Protein AF-A0A7X7XSY4-F1 (afdb_monomer_lite)

Secondary structure (DSSP, 8-state):
----------------S-------TT--------HHHHHHH---HHHHHHHHHHHHHHHHHHHHT-

Foldseek 3Di:
DPDPPPPDDDDDDDDDPDPDDDDDPPDPDDDDDDLVGVLVVDDDPVVNVVSVVSVVVVVVVVVVVD

Sequence (66 aa):
NDEQFEKTVYYYLFIVDDVSVNIEKTFLGYGWFYFDEASKYITYKNDKKILKNAIKKLREAFKASL

Radius of gyration: 15.37 Å; chains: 1; bounding box: 38×25×43 Å

pLDDT: mean 78.13, std 13.37, range [38.31, 91.06]

Structure (mmCIF, N/CA/C/O backbone):
data_AF-A0A7X7XSY4-F1
#
_entry.id   AF-A0A7X7XSY4-F1
#
loop_
_atom_site.group_PDB
_atom_site.id
_atom_site.type_symbol
_atom_site.label_atom_id
_atom_site.label_alt_id
_atom_site.label_comp_id
_atom_site.label_asym_id
_atom_site.label_entity_id
_atom_site.label_seq_id
_atom_site.pdbx_PDB_ins_code
_atom_site.Cartn_x
_atom_site.Cartn_y
_atom_site.Cartn_z
_atom_site.occupancy
_atom_site.B_iso_or_equiv
_atom_site.auth_seq_id
_atom_site.auth_comp_id
_atom_site.auth_asym_id
_atom_site.auth_atom_id
_atom_site.pdbx_PDB_model_num
ATOM 1 N N . ASN A 1 1 ? -13.068 -14.217 29.366 1.00 44.03 1 ASN A N 1
ATOM 2 C CA . ASN A 1 1 ? -12.270 -14.961 28.374 1.00 44.03 1 ASN A CA 1
ATOM 3 C C . ASN A 1 1 ? -11.223 -14.026 27.821 1.00 44.03 1 ASN A C 1
ATOM 5 O O . ASN A 1 1 ? -11.499 -13.303 26.873 1.00 44.03 1 ASN A O 1
ATOM 9 N N . ASP A 1 2 ? -10.071 -13.993 28.488 1.00 46.53 2 ASP A N 1
ATOM 10 C CA . ASP A 1 2 ? -8.865 -13.254 28.104 1.00 46.53 2 ASP A CA 1
ATOM 11 C C . ASP A 1 2 ? -8.234 -13.848 26.833 1.00 46.53 2 ASP A C 1
ATOM 13 O O . ASP A 1 2 ? -7.113 -14.351 26.840 1.00 46.53 2 ASP A O 1
ATOM 17 N N . GLU A 1 3 ? -8.973 -13.840 25.726 1.00 38.31 3 GLU A N 1
ATOM 18 C CA . GLU A 1 3 ? -8.444 -14.263 24.433 1.00 38.31 3 GLU A CA 1
ATOM 19 C C . GLU A 1 3 ? -7.630 -13.117 23.827 1.00 38.31 3 GLU A C 1
ATOM 21 O O . GLU A 1 3 ? -8.137 -12.258 23.102 1.00 38.31 3 GLU A O 1
ATOM 26 N N . GLN A 1 4 ? -6.331 -13.100 24.131 1.00 50.03 4 GLN A N 1
ATOM 27 C CA . GLN A 1 4 ? -5.358 -12.378 23.321 1.00 50.03 4 GLN A CA 1
ATOM 28 C C . GLN A 1 4 ? -5.217 -13.098 21.976 1.00 50.03 4 GLN A C 1
ATOM 30 O O . GLN A 1 4 ? -4.446 -14.042 21.830 1.00 50.03 4 GLN A O 1
ATOM 35 N N . PHE A 1 5 ? -5.962 -12.648 20.969 1.00 51.22 5 PHE A N 1
ATOM 36 C CA . PHE A 1 5 ? -5.659 -13.004 19.588 1.00 51.22 5 PHE A CA 1
ATOM 37 C C . PHE A 1 5 ? -4.363 -12.294 19.177 1.00 51.22 5 PHE A C 1
ATOM 39 O O . PHE A 1 5 ? -4.392 -11.138 18.749 1.00 51.22 5 PHE A O 1
ATOM 46 N N . GLU A 1 6 ? -3.221 -12.982 19.262 1.00 48.19 6 GLU A N 1
ATOM 47 C CA . GLU A 1 6 ? -2.016 -12.602 18.514 1.00 48.19 6 GLU A CA 1
ATOM 48 C C . GLU A 1 6 ? -2.282 -12.812 17.018 1.00 48.19 6 GLU A C 1
ATOM 50 O O . GLU A 1 6 ? -1.882 -13.794 16.390 1.00 48.19 6 GLU A O 1
ATOM 55 N N . LYS A 1 7 ? -3.031 -11.885 16.419 1.00 58.78 7 LYS A N 1
ATOM 56 C CA . LYS A 1 7 ? -3.281 -11.887 14.984 1.00 58.78 7 LYS A CA 1
ATOM 57 C C . LYS A 1 7 ? -2.009 -11.401 14.296 1.00 58.78 7 LYS A C 1
ATOM 59 O O . LYS A 1 7 ? -1.809 -10.205 14.094 1.00 58.78 7 LYS A O 1
ATOM 64 N N . THR A 1 8 ? -1.123 -12.339 13.976 1.00 64.50 8 THR A N 1
ATOM 65 C CA . THR A 1 8 ? 0.062 -12.057 13.162 1.00 64.50 8 THR A CA 1
ATOM 66 C C . THR A 1 8 ? -0.400 -11.612 11.775 1.00 64.50 8 THR A C 1
ATOM 68 O O . THR A 1 8 ? -1.044 -12.370 11.053 1.00 64.50 8 THR A O 1
ATOM 71 N N . VAL A 1 9 ? -0.109 -10.360 11.413 1.00 67.81 9 VAL A N 1
ATOM 72 C CA . VAL A 1 9 ? -0.428 -9.800 10.093 1.00 67.81 9 VAL A CA 1
ATOM 73 C C . VAL A 1 9 ? 0.802 -9.918 9.200 1.00 67.81 9 VAL A C 1
ATOM 75 O O . VAL A 1 9 ? 1.844 -9.325 9.486 1.00 67.81 9 VAL A O 1
ATOM 78 N N . TYR A 1 10 ? 0.675 -10.673 8.111 1.00 77.12 10 TYR A N 1
ATOM 79 C CA . TYR A 1 10 ? 1.715 -10.810 7.094 1.00 77.12 10 TYR A CA 1
ATOM 80 C C . TYR A 1 10 ? 1.508 -9.790 5.976 1.00 77.12 10 TYR A C 1
ATOM 82 O O . TYR A 1 10 ? 0.386 -9.564 5.528 1.00 77.12 10 TYR A O 1
ATOM 90 N N . TYR A 1 11 ? 2.605 -9.189 5.521 1.00 80.12 11 TYR A N 1
ATOM 91 C CA . TYR A 1 11 ? 2.601 -8.177 4.471 1.00 80.12 11 TYR A CA 1
ATOM 92 C C . TYR A 1 11 ? 3.386 -8.677 3.270 1.00 80.12 11 TYR A C 1
ATOM 94 O O . TYR A 1 11 ? 4.523 -9.132 3.412 1.00 80.12 11 TYR A O 1
ATOM 102 N N . TYR A 1 12 ? 2.792 -8.530 2.093 1.00 81.06 12 TYR A N 1
ATOM 103 C CA . TYR A 1 12 ? 3.387 -8.920 0.824 1.00 81.06 12 TYR A CA 1
ATOM 104 C C . TYR A 1 12 ? 3.535 -7.698 -0.081 1.00 81.06 12 TYR A C 1
ATOM 106 O O . TYR A 1 12 ? 2.700 -6.794 -0.062 1.00 81.06 12 TYR A O 1
ATOM 114 N N . LEU A 1 13 ? 4.619 -7.670 -0.855 1.00 83.38 13 LEU A N 1
ATOM 115 C CA . LEU A 1 13 ? 4.900 -6.641 -1.849 1.00 83.38 13 LEU A CA 1
ATOM 116 C C . LEU A 1 13 ? 4.925 -7.305 -3.221 1.00 83.38 13 LEU A C 1
ATOM 118 O O . LEU A 1 13 ? 5.737 -8.200 -3.449 1.00 83.38 13 LEU A O 1
ATOM 122 N N . PHE A 1 14 ? 4.056 -6.847 -4.115 1.00 81.38 14 PHE A N 1
ATOM 123 C CA . PHE A 1 14 ? 3.950 -7.342 -5.482 1.00 81.38 14 PHE A CA 1
ATOM 124 C C . PHE A 1 14 ? 4.204 -6.200 -6.463 1.00 81.38 14 PHE A C 1
ATOM 126 O O . PHE A 1 14 ? 3.823 -5.058 -6.202 1.00 81.38 14 PHE A O 1
ATOM 133 N N . ILE A 1 15 ? 4.846 -6.521 -7.583 1.00 80.94 15 ILE A N 1
ATOM 134 C CA . ILE A 1 15 ? 4.921 -5.657 -8.761 1.00 80.94 15 ILE A CA 1
ATOM 135 C C . ILE A 1 15 ? 3.984 -6.298 -9.778 1.00 80.94 15 ILE A C 1
ATOM 137 O O . ILE A 1 15 ? 4.132 -7.482 -10.073 1.00 80.94 15 ILE A O 1
ATOM 141 N N . VAL A 1 16 ? 2.987 -5.546 -10.231 1.00 78.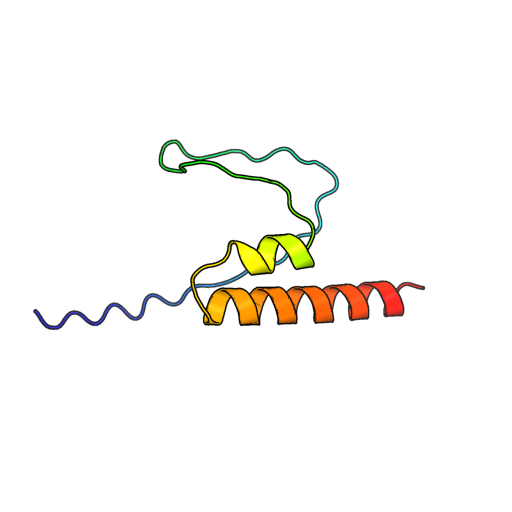38 16 VAL A N 1
ATOM 142 C CA . VAL A 1 16 ? 1.965 -6.023 -11.165 1.00 78.38 16 VAL A CA 1
ATOM 143 C C . VAL A 1 16 ? 1.984 -5.151 -12.414 1.00 78.38 16 VAL A C 1
ATOM 145 O O . VAL A 1 16 ? 2.087 -3.930 -12.305 1.00 78.38 16 VAL A O 1
ATOM 148 N N . ASP A 1 17 ? 1.892 -5.786 -13.582 1.00 75.50 17 ASP A N 1
ATOM 149 C CA . ASP A 1 17 ? 1.777 -5.092 -14.872 1.00 75.50 17 ASP A CA 1
ATOM 150 C C . ASP A 1 17 ? 0.319 -4.724 -15.193 1.00 75.50 17 ASP A C 1
ATOM 152 O O . ASP A 1 17 ? 0.061 -3.783 -15.941 1.00 75.50 17 ASP A O 1
ATOM 156 N N . ASP A 1 18 ? -0.637 -5.451 -14.602 1.00 74.50 18 ASP A N 1
ATOM 157 C CA . ASP A 1 18 ? -2.074 -5.210 -14.730 1.00 74.50 18 ASP A CA 1
ATOM 158 C C . ASP A 1 18 ? -2.667 -4.684 -13.411 1.00 74.50 18 ASP A C 1
ATOM 160 O O . ASP A 1 18 ? -2.287 -5.092 -12.311 1.00 74.50 18 ASP A O 1
ATOM 164 N N . VAL A 1 19 ? -3.614 -3.758 -13.540 1.00 68.88 19 VAL A N 1
ATOM 165 C CA . VAL A 1 19 ? -4.249 -2.981 -12.463 1.00 68.88 19 VAL A CA 1
ATOM 166 C C . VAL A 1 19 ? -5.537 -3.670 -11.974 1.00 68.88 19 VAL A C 1
ATOM 168 O O . VAL A 1 19 ? -6.249 -3.151 -11.108 1.00 68.88 19 VAL A O 1
ATOM 171 N N . SER A 1 20 ? -5.877 -4.835 -12.533 1.00 72.50 20 SER A N 1
ATOM 172 C CA . SER A 1 20 ? -7.090 -5.565 -12.183 1.00 72.50 20 SER A CA 1
ATOM 173 C C . SER A 1 20 ? -7.019 -6.114 -10.750 1.00 72.50 20 SER A C 1
ATOM 175 O O . SER A 1 20 ? -6.174 -6.930 -10.388 1.00 72.50 20 SER A O 1
ATOM 177 N N . VAL A 1 21 ? -7.931 -5.639 -9.896 1.00 69.31 21 VAL A N 1
ATOM 178 C CA . VAL A 1 21 ? -8.080 -6.108 -8.514 1.00 69.31 21 VAL A CA 1
ATOM 179 C C . VAL A 1 21 ? -9.432 -6.790 -8.408 1.00 69.31 21 VAL A C 1
ATOM 181 O O . VAL A 1 21 ? -10.467 -6.169 -8.644 1.00 69.31 21 VAL A O 1
ATOM 184 N N . ASN A 1 22 ? -9.429 -8.076 -8.061 1.00 72.31 22 ASN A N 1
ATOM 185 C CA . ASN A 1 22 ? -10.656 -8.822 -7.816 1.00 72.31 22 ASN A CA 1
ATOM 186 C C . ASN A 1 22 ? -11.027 -8.666 -6.340 1.00 72.31 22 ASN A C 1
ATOM 188 O O . ASN A 1 22 ? -10.300 -9.122 -5.458 1.00 72.31 22 ASN A O 1
ATOM 192 N N . ILE A 1 23 ? -12.116 -7.951 -6.075 1.00 71.56 23 ILE A N 1
ATOM 193 C CA . ILE A 1 23 ? -12.451 -7.483 -4.732 1.00 71.56 23 ILE A CA 1
ATOM 194 C C . ILE A 1 23 ? -13.567 -8.330 -4.137 1.00 71.56 23 ILE A C 1
ATOM 196 O O . ILE A 1 23 ? -14.632 -8.492 -4.732 1.00 71.56 23 ILE A O 1
ATOM 200 N N . GLU A 1 24 ? -13.332 -8.855 -2.936 1.00 78.19 24 GLU A N 1
ATOM 201 C CA . GLU A 1 24 ? -14.356 -9.562 -2.174 1.00 78.19 24 GLU A CA 1
ATOM 202 C C . GLU A 1 24 ? -15.476 -8.615 -1.725 1.00 78.19 24 GLU A C 1
ATOM 204 O O . GLU A 1 24 ? -15.254 -7.443 -1.429 1.00 78.19 24 GLU A O 1
ATOM 209 N N . LYS A 1 25 ? -16.700 -9.140 -1.598 1.00 72.00 25 LYS A N 1
ATOM 210 C CA . LYS A 1 25 ? -17.906 -8.356 -1.265 1.00 72.00 25 LYS A CA 1
ATOM 211 C C . LYS A 1 25 ? -17.81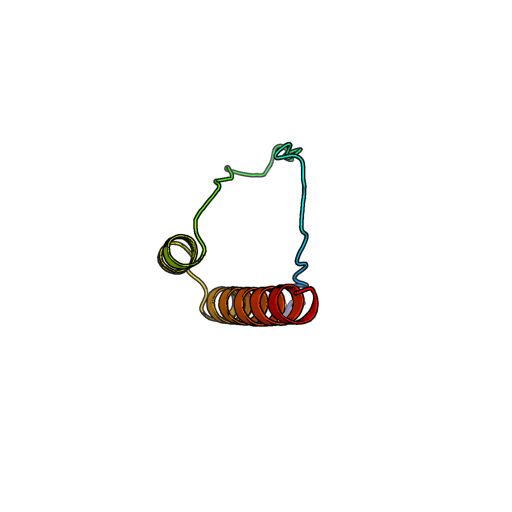8 -7.565 0.051 1.00 72.00 25 LYS A C 1
ATOM 213 O O . LYS A 1 25 ? -18.594 -6.637 0.245 1.00 72.00 25 LYS A O 1
ATOM 218 N N . THR A 1 26 ? -16.931 -7.952 0.967 1.00 76.38 26 THR A N 1
ATOM 219 C CA . THR A 1 26 ? -16.730 -7.321 2.286 1.00 76.38 26 THR A CA 1
ATOM 220 C C . THR A 1 26 ? -15.772 -6.133 2.250 1.00 76.38 26 THR A C 1
ATOM 222 O O . THR A 1 26 ? -15.624 -5.424 3.246 1.00 76.38 26 THR A O 1
ATOM 225 N N . PHE A 1 27 ? -15.106 -5.907 1.124 1.00 77.00 27 PHE A N 1
ATOM 226 C CA . PHE A 1 27 ? -14.102 -4.873 0.991 1.00 77.00 27 PHE A CA 1
ATOM 227 C C . PHE A 1 27 ? -14.758 -3.534 0.630 1.00 77.00 27 PHE A C 1
ATOM 229 O O . PHE A 1 27 ? -15.512 -3.432 -0.335 1.00 77.00 27 PHE A O 1
ATOM 236 N N . LEU A 1 28 ? -14.467 -2.492 1.410 1.00 78.94 28 LEU A N 1
ATOM 237 C CA . LEU A 1 28 ? -15.142 -1.193 1.290 1.00 78.94 28 LEU A CA 1
ATOM 238 C C . LEU A 1 28 ? -14.647 -0.343 0.110 1.00 78.94 28 LEU A C 1
ATOM 240 O O . LEU A 1 28 ? -15.325 0.601 -0.287 1.00 78.94 28 LEU A O 1
ATOM 244 N N . GLY A 1 29 ? -13.480 -0.662 -0.450 1.00 78.56 29 GLY A N 1
ATOM 245 C CA . GLY A 1 29 ? -12.920 0.032 -1.606 1.00 78.56 29 GLY A CA 1
ATOM 246 C C . GLY A 1 29 ? -11.396 0.049 -1.605 1.00 78.56 29 GLY A C 1
ATOM 247 O O . GLY A 1 29 ? -10.756 -0.182 -0.581 1.00 78.56 29 GLY A O 1
ATOM 248 N N . TYR A 1 30 ? -10.820 0.333 -2.769 1.00 84.25 30 TYR A N 1
ATOM 249 C CA . TYR A 1 30 ? -9.382 0.479 -2.988 1.00 84.25 30 TYR A CA 1
ATOM 250 C C . TYR A 1 30 ? -9.097 1.747 -3.787 1.00 84.25 30 TYR A C 1
ATOM 252 O O . TYR A 1 30 ? -9.981 2.302 -4.440 1.00 84.25 30 TYR A O 1
ATOM 260 N N . GLY A 1 31 ? -7.844 2.184 -3.751 1.00 82.06 31 GLY A N 1
ATOM 261 C CA . GLY A 1 31 ? -7.350 3.276 -4.570 1.00 82.06 31 GLY A CA 1
ATOM 262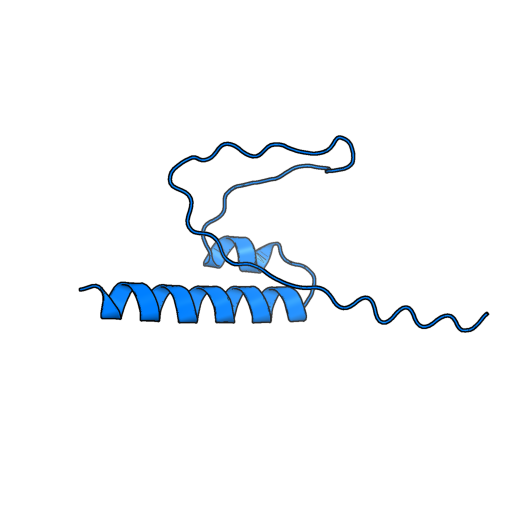 C C . GLY A 1 31 ? -5.864 3.108 -4.842 1.00 82.06 31 GLY A C 1
ATOM 263 O O . GLY A 1 31 ? -5.151 2.447 -4.084 1.00 82.06 31 GLY A O 1
ATOM 264 N N . TRP A 1 32 ? -5.413 3.720 -5.931 1.00 85.25 32 TRP A N 1
ATOM 265 C CA . TRP A 1 32 ? -4.005 3.790 -6.295 1.00 85.25 32 TRP A CA 1
ATOM 266 C C . TRP A 1 32 ? -3.439 5.114 -5.817 1.00 85.25 32 TRP A C 1
ATOM 268 O O . TRP A 1 32 ? -4.000 6.171 -6.095 1.00 85.25 32 TRP A O 1
ATOM 278 N N . PHE A 1 33 ? -2.327 5.049 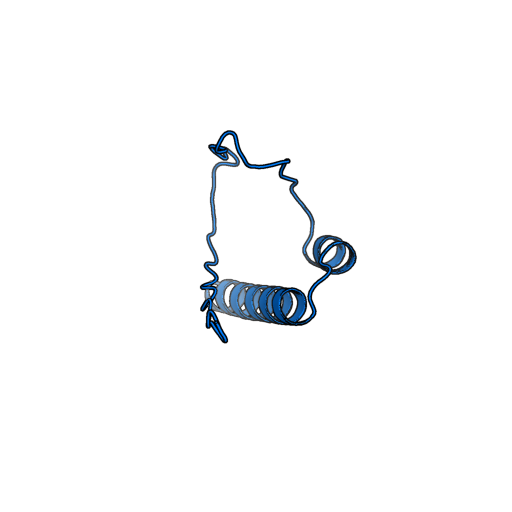-5.098 1.00 88.06 33 PHE A N 1
ATOM 279 C CA . PHE A 1 33 ? -1.699 6.216 -4.501 1.00 88.06 33 PHE A CA 1
ATOM 280 C C . PHE A 1 33 ? -0.208 6.193 -4.775 1.00 88.06 33 PHE A C 1
ATOM 282 O O . PHE A 1 33 ? 0.432 5.138 -4.738 1.00 88.06 33 PHE A O 1
ATOM 289 N N . TYR A 1 34 ? 0.367 7.378 -4.946 1.00 88.19 34 TYR A N 1
ATOM 290 C CA . TYR A 1 34 ? 1.806 7.520 -4.811 1.00 88.19 34 TYR A CA 1
ATOM 291 C C . TYR A 1 34 ? 2.222 7.232 -3.365 1.00 88.19 34 TYR A C 1
ATOM 293 O O . TYR A 1 34 ? 1.486 7.498 -2.413 1.00 88.19 34 TYR A O 1
ATOM 301 N N . PHE A 1 35 ? 3.432 6.710 -3.183 1.00 86.62 35 PHE A N 1
ATOM 302 C CA . PHE A 1 35 ? 3.931 6.282 -1.876 1.00 86.62 35 PHE A CA 1
ATOM 303 C C . PHE A 1 35 ? 3.853 7.362 -0.785 1.00 86.62 35 PHE A C 1
ATOM 305 O O . PHE A 1 35 ? 3.434 7.083 0.342 1.00 86.62 35 PHE A O 1
ATOM 312 N N . ASP A 1 36 ? 4.224 8.597 -1.121 1.00 86.12 36 ASP A N 1
ATOM 313 C CA . ASP A 1 36 ? 4.210 9.714 -0.172 1.00 86.12 36 ASP A CA 1
ATOM 314 C C . ASP A 1 36 ? 2.778 10.106 0.217 1.00 86.12 36 ASP A C 1
ATOM 316 O O . ASP A 1 36 ? 2.517 10.504 1.354 1.00 86.12 36 ASP A O 1
ATOM 320 N N . GLU A 1 37 ? 1.834 9.932 -0.704 1.00 89.56 37 GLU A N 1
ATOM 321 C CA . GLU A 1 37 ? 0.418 10.203 -0.498 1.00 89.56 37 GLU A CA 1
ATOM 322 C C . GLU A 1 37 ? -0.246 9.118 0.357 1.00 89.56 37 GLU A C 1
ATOM 324 O O . GLU A 1 37 ? -0.880 9.442 1.361 1.00 89.56 37 GLU A O 1
ATOM 329 N N . ALA A 1 38 ? 0.007 7.838 0.068 1.00 89.69 38 ALA A N 1
ATOM 330 C CA . ALA A 1 38 ? -0.490 6.712 0.863 1.00 89.69 38 ALA A CA 1
ATOM 331 C C . ALA A 1 38 ? -0.127 6.842 2.355 1.00 89.69 38 ALA A C 1
ATOM 333 O O . ALA A 1 38 ? -0.935 6.548 3.238 1.00 89.69 38 ALA A O 1
ATOM 334 N N . SER A 1 39 ? 1.070 7.359 2.660 1.00 87.12 39 SER A N 1
ATOM 335 C CA . SER A 1 39 ? 1.540 7.546 4.040 1.00 87.12 39 SER A CA 1
ATOM 336 C C . SER A 1 39 ? 0.670 8.495 4.886 1.00 87.12 39 SER A C 1
ATOM 338 O O . SER A 1 39 ? 0.664 8.390 6.122 1.00 87.12 39 SER A O 1
ATOM 340 N N . LYS A 1 40 ? -0.077 9.396 4.231 1.00 89.69 40 LYS A N 1
ATOM 341 C CA . LYS A 1 40 ? -0.991 10.355 4.867 1.00 89.69 40 LYS A CA 1
ATOM 342 C C . LYS A 1 40 ? -2.308 9.698 5.287 1.00 89.69 40 LYS A C 1
ATOM 344 O O . LYS A 1 40 ? -2.855 10.082 6.315 1.00 89.69 40 LYS A O 1
ATOM 349 N N . TYR A 1 41 ? -2.774 8.700 4.533 1.00 87.50 41 TYR A N 1
ATOM 350 C CA . TYR A 1 41 ? -4.063 8.031 4.750 1.00 87.50 41 TYR A CA 1
ATOM 351 C C . TYR A 1 41 ? -3.984 6.822 5.687 1.00 87.50 41 TYR A C 1
ATOM 353 O O . TYR A 1 41 ? -4.976 6.466 6.317 1.00 87.50 41 TYR A O 1
ATOM 361 N N . ILE A 1 42 ? -2.810 6.200 5.827 1.00 87.50 42 ILE A N 1
ATOM 362 C CA . ILE A 1 42 ? -2.627 5.072 6.747 1.00 87.50 42 ILE A CA 1
ATOM 363 C C . ILE A 1 42 ? -2.791 5.547 8.197 1.00 87.50 42 ILE A C 1
ATOM 365 O O . ILE A 1 42 ? -2.109 6.471 8.644 1.00 87.50 42 ILE A O 1
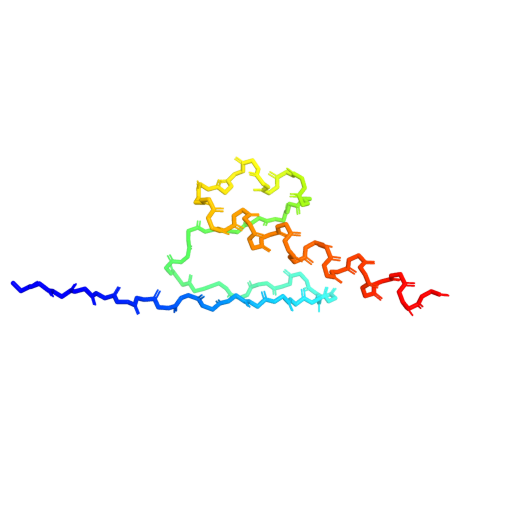ATOM 369 N N . THR A 1 43 ? -3.656 4.890 8.965 1.00 88.56 43 THR A N 1
ATOM 370 C CA . THR A 1 43 ? -3.891 5.237 10.375 1.00 88.56 43 THR A CA 1
ATOM 371 C C . THR A 1 43 ? -2.841 4.618 11.298 1.00 88.56 43 THR A C 1
ATOM 373 O O . THR A 1 43 ? -2.289 5.300 12.164 1.00 88.56 43 THR A O 1
ATOM 376 N N . TYR A 1 44 ? -2.513 3.339 11.105 1.00 86.12 44 TYR A N 1
ATOM 377 C CA . TYR A 1 44 ? -1.683 2.590 12.046 1.00 86.12 44 TYR A CA 1
ATOM 378 C C . TYR A 1 44 ? -0.182 2.822 11.837 1.00 86.12 44 TYR A C 1
ATOM 380 O O . TYR A 1 44 ? 0.350 2.805 10.726 1.00 86.12 44 TYR A O 1
ATOM 388 N N . LYS A 1 45 ? 0.544 3.023 12.944 1.00 87.44 45 LYS A N 1
ATOM 389 C CA . LYS A 1 45 ? 1.987 3.317 12.931 1.00 87.44 45 LYS A CA 1
ATOM 390 C C . LYS A 1 45 ? 2.825 2.173 12.342 1.00 87.44 45 LYS A C 1
ATOM 392 O O . LYS A 1 45 ? 3.814 2.448 11.662 1.00 87.44 45 LYS A O 1
ATOM 397 N N . ASN A 1 46 ? 2.446 0.918 12.597 1.00 86.12 46 ASN A N 1
ATOM 398 C CA . ASN A 1 46 ? 3.152 -0.248 12.057 1.00 86.12 46 ASN A CA 1
ATOM 399 C C . ASN A 1 46 ? 3.033 -0.310 10.535 1.00 86.12 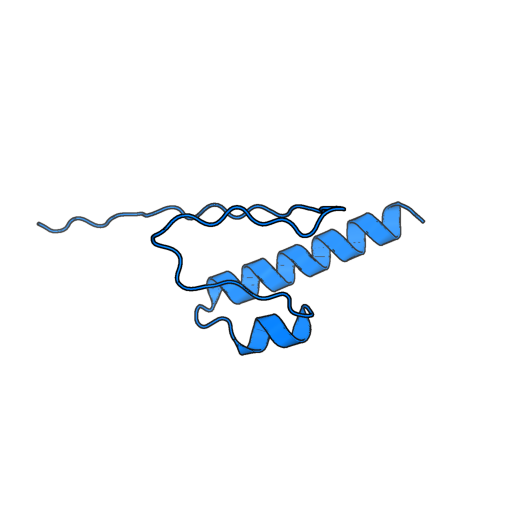46 ASN A C 1
ATOM 401 O O . ASN A 1 46 ? 4.049 -0.435 9.858 1.00 86.12 46 ASN A O 1
ATOM 405 N N . ASP A 1 47 ? 1.841 -0.102 9.996 1.00 86.94 47 ASP A N 1
ATOM 406 C CA . ASP A 1 47 ? 1.574 -0.118 8.560 1.00 86.94 47 ASP A CA 1
ATOM 407 C C . ASP A 1 47 ? 2.382 0.976 7.843 1.00 86.94 47 ASP A C 1
ATOM 409 O O . ASP A 1 47 ? 3.005 0.722 6.812 1.00 86.94 47 ASP A O 1
ATOM 413 N N . LYS A 1 48 ? 2.510 2.172 8.447 1.00 89.44 48 LYS A N 1
ATOM 414 C CA . LYS A 1 48 ? 3.407 3.231 7.935 1.00 89.44 48 LYS A CA 1
ATOM 415 C C . LYS A 1 48 ? 4.870 2.788 7.891 1.00 89.44 48 LYS A C 1
ATOM 417 O O . LYS A 1 48 ? 5.582 3.097 6.933 1.00 89.44 48 LYS A O 1
ATOM 422 N N . LYS A 1 49 ? 5.343 2.093 8.933 1.00 90.00 49 LYS A N 1
ATOM 423 C CA . LYS A 1 49 ? 6.713 1.553 8.990 1.00 90.00 49 LYS A CA 1
ATOM 424 C C . LYS A 1 49 ? 6.923 0.502 7.899 1.00 90.00 49 LYS A C 1
ATOM 426 O O . LYS A 1 49 ? 7.974 0.492 7.260 1.00 90.00 49 LYS A O 1
ATOM 431 N N . ILE A 1 50 ? 5.925 -0.343 7.669 1.00 90.00 50 ILE A N 1
ATOM 432 C CA . ILE A 1 50 ? 5.962 -1.392 6.650 1.00 90.00 50 ILE A CA 1
ATOM 433 C C . ILE A 1 50 ? 5.988 -0.782 5.251 1.00 90.00 50 ILE A C 1
ATOM 435 O O . ILE A 1 50 ? 6.865 -1.144 4.469 1.00 90.00 50 ILE A O 1
ATOM 439 N N . LEU A 1 51 ? 5.142 0.215 4.976 1.00 90.31 51 LEU A N 1
ATOM 440 C CA . LEU A 1 51 ? 5.160 0.962 3.718 1.00 90.31 51 LEU A CA 1
ATOM 441 C C . LEU A 1 51 ? 6.541 1.591 3.457 1.00 90.31 51 LEU A C 1
ATOM 443 O O . LEU A 1 51 ? 7.114 1.399 2.386 1.00 90.31 51 LEU A O 1
ATOM 447 N N . LYS A 1 52 ? 7.132 2.275 4.450 1.00 91.06 52 LYS A N 1
ATOM 448 C CA . LYS A 1 52 ? 8.491 2.843 4.328 1.00 91.06 52 LYS A CA 1
ATOM 449 C C . LYS A 1 52 ? 9.548 1.787 4.003 1.00 91.06 52 LYS A C 1
ATOM 451 O O . LYS A 1 52 ? 10.404 2.020 3.149 1.00 91.06 52 LYS A O 1
ATOM 456 N N . ASN A 1 53 ? 9.499 0.638 4.675 1.00 90.62 53 ASN A N 1
ATOM 457 C CA . ASN A 1 53 ? 10.436 -0.457 4.432 1.00 90.62 53 ASN A CA 1
ATOM 458 C C . ASN A 1 53 ? 10.255 -1.066 3.035 1.00 90.62 53 ASN A C 1
ATOM 460 O O . ASN A 1 53 ? 11.252 -1.351 2.372 1.00 90.62 53 ASN A O 1
ATOM 464 N N . ALA A 1 54 ? 9.011 -1.228 2.578 1.00 89.62 54 ALA A N 1
ATOM 465 C CA . ALA A 1 54 ? 8.699 -1.713 1.238 1.00 89.62 54 ALA A CA 1
ATOM 466 C C . ALA A 1 54 ? 9.277 -0.779 0.164 1.00 89.62 54 ALA A C 1
ATOM 468 O O . ALA A 1 54 ? 10.000 -1.240 -0.714 1.00 89.62 54 ALA A O 1
ATOM 469 N N . ILE A 1 55 ? 9.070 0.537 0.298 1.00 89.62 55 ILE A N 1
ATOM 470 C CA . ILE A 1 55 ? 9.620 1.550 -0.622 1.00 89.62 55 ILE A CA 1
ATOM 471 C C . ILE A 1 55 ? 11.146 1.489 -0.670 1.00 89.62 55 ILE A C 1
ATOM 473 O O . ILE A 1 55 ? 11.738 1.561 -1.747 1.00 89.62 55 ILE A O 1
ATOM 477 N N . LYS A 1 56 ? 11.799 1.366 0.493 1.00 90.62 56 LYS A N 1
ATOM 478 C CA . LYS A 1 56 ? 13.260 1.265 0.565 1.00 90.62 56 LYS A CA 1
ATOM 479 C C . LYS A 1 56 ? 13.763 0.039 -0.203 1.00 90.62 56 LYS A C 1
ATOM 481 O O . LYS A 1 56 ? 14.620 0.197 -1.067 1.00 90.62 56 LYS A O 1
ATOM 486 N N . LYS A 1 57 ? 13.184 -1.139 0.058 1.00 88.62 57 LYS A N 1
ATOM 487 C CA . LYS A 1 57 ? 13.543 -2.386 -0.638 1.00 88.62 57 LYS A CA 1
ATOM 488 C C . LYS A 1 57 ? 13.305 -2.296 -2.144 1.00 88.62 57 LYS A C 1
ATOM 490 O O . LYS A 1 57 ? 14.146 -2.733 -2.919 1.00 88.62 57 LYS A O 1
ATOM 495 N N . LEU A 1 58 ? 12.191 -1.694 -2.555 1.00 87.94 58 LEU A N 1
ATOM 496 C CA . LEU A 1 58 ? 11.848 -1.514 -3.964 1.00 87.94 58 LEU A CA 1
ATOM 497 C C . LEU A 1 58 ? 12.888 -0.634 -4.680 1.00 87.94 58 LEU A C 1
ATOM 499 O O . LEU A 1 58 ? 13.376 -0.985 -5.748 1.00 87.94 58 LEU A O 1
ATOM 503 N N . ARG A 1 59 ? 13.289 0.484 -4.058 1.00 87.12 59 ARG A N 1
ATOM 504 C CA . ARG A 1 59 ? 14.334 1.376 -4.590 1.00 87.12 59 ARG A CA 1
ATOM 505 C C . ARG A 1 59 ? 15.698 0.694 -4.677 1.00 87.12 59 ARG A C 1
ATOM 507 O O . ARG A 1 59 ? 16.438 0.965 -5.613 1.00 87.12 59 ARG A O 1
ATOM 514 N N . GLU A 1 60 ? 16.047 -0.141 -3.703 1.00 88.88 60 GLU A N 1
ATOM 515 C CA . GLU A 1 60 ? 17.289 -0.924 -3.726 1.00 88.88 60 GLU A CA 1
ATOM 516 C C . GLU A 1 60 ? 17.272 -1.957 -4.860 1.00 88.88 60 GLU A C 1
ATOM 518 O O . GLU A 1 60 ? 18.235 -2.028 -5.620 1.00 88.88 60 GLU A O 1
ATOM 523 N N . ALA A 1 61 ? 16.161 -2.678 -5.033 1.00 85.56 61 ALA A N 1
ATOM 524 C CA . ALA A 1 61 ? 15.995 -3.650 -6.112 1.00 85.56 61 ALA A CA 1
ATOM 525 C C . ALA A 1 61 ? 16.109 -2.998 -7.501 1.00 85.56 61 ALA A C 1
ATOM 527 O O . ALA A 1 61 ? 16.862 -3.485 -8.338 1.00 85.56 61 ALA A O 1
ATOM 528 N N . PHE A 1 62 ? 15.442 -1.858 -7.721 1.00 82.56 62 PHE A N 1
ATOM 529 C CA . PHE A 1 62 ? 15.508 -1.146 -9.003 1.00 82.56 62 PHE A CA 1
ATOM 530 C C . PHE A 1 62 ? 16.866 -0.498 -9.290 1.00 82.56 62 PHE A C 1
ATOM 532 O O . PHE A 1 62 ? 17.243 -0.345 -10.448 1.00 82.56 62 PHE A O 1
ATOM 539 N N . LYS A 1 63 ? 17.616 -0.107 -8.254 1.00 82.12 63 LYS A N 1
ATOM 540 C CA . LYS A 1 63 ? 18.992 0.379 -8.427 1.00 82.12 63 LYS A CA 1
ATOM 541 C C . LYS A 1 63 ? 19.965 -0.739 -8.781 1.00 82.12 63 LYS A C 1
ATOM 543 O O . LYS A 1 63 ? 20.930 -0.469 -9.472 1.00 82.12 63 LYS A O 1
ATOM 548 N N . ALA A 1 64 ? 19.738 -1.952 -8.281 1.00 70.44 64 ALA A N 1
ATOM 549 C CA . ALA A 1 64 ? 20.580 -3.108 -8.578 1.00 70.44 64 ALA A CA 1
ATOM 550 C C . ALA A 1 64 ? 20.320 -3.702 -9.975 1.00 70.44 64 ALA A C 1
ATOM 552 O O . ALA A 1 64 ? 21.140 -4.470 -10.467 1.00 70.44 64 ALA A O 1
ATOM 553 N N . SER A 1 65 ? 19.181 -3.376 -10.596 1.00 59.94 65 SER A N 1
ATOM 554 C CA . SER A 1 65 ? 18.819 -3.807 -11.953 1.00 59.94 65 SER A CA 1
ATOM 555 C C . SER A 1 65 ? 19.266 -2.850 -13.070 1.00 59.94 65 SER A C 1
ATOM 557 O O . SER A 1 65 ? 18.988 -3.132 -14.233 1.00 59.94 65 SER A O 1
ATOM 559 N N . LEU A 1 66 ? 19.891 -1.720 -12.720 1.00 48.22 66 LEU A N 1
ATOM 560 C CA . LEU A 1 66 ? 20.476 -0.722 -13.628 1.00 48.22 66 LEU A CA 1
ATOM 561 C C . LEU A 1 66 ? 22.001 -0.851 -13.629 1.00 48.22 66 LEU A C 1
ATOM 563 O O . LEU A 1 66 ? 22.590 -0.647 -14.712 1.00 48.22 66 LEU A O 1
#